Protein AF-S9UT89-F1 (afdb_monomer_lite)

Secondary structure (DSSP, 8-state):
--HHHHHHHHHH-TTTEEEEEEEPTTSEEEEEEEEE-SS-EEEEEEEEEEPPPHHHHHHHHHHHHHHHHHHHHHHHHHHHHHS-----

Organism: NCBI:txid28005

Foldseek 3Di:
DPVVVLVVCCVVPVVFWDWDWAADPQQKIKTWIWGCPPVDIDTPDIDIDGDDDPVVVVVVVVVVVVVVVVVVVVVVVVVVVVDPDPDD

pLDDT: mean 92.4, std 10.6, range [45.75, 98.44]

Radius of gyration: 21.29 Å; chains: 1; bounding box: 44×28×64 Å

Structure (mmCIF, N/CA/C/O backbone):
data_AF-S9UT89-F1
#
_entry.id   AF-S9UT89-F1
#
loop_
_atom_site.group_PDB
_atom_site.id
_atom_site.type_symbol
_atom_site.label_atom_id
_atom_site.label_alt_id
_atom_site.label_comp_id
_atom_site.label_asym_id
_atom_site.label_entity_id
_atom_site.label_seq_id
_atom_site.pdbx_PDB_ins_code
_atom_site.Cartn_x
_atom_site.Cartn_y
_atom_site.Cartn_z
_atom_site.occupancy
_atom_site.B_iso_or_equiv
_atom_site.auth_seq_id
_atom_site.auth_comp_id
_atom_site.auth_asym_id
_atom_site.auth_atom_id
_atom_site.pdbx_PDB_model_num
ATOM 1 N N . MET A 1 1 ? 1.680 -15.490 -4.099 1.00 53.75 1 MET A N 1
ATOM 2 C CA . MET A 1 1 ? 2.482 -15.462 -2.846 1.00 53.75 1 MET A CA 1
ATOM 3 C C . MET A 1 1 ? 3.867 -14.803 -3.039 1.00 53.75 1 MET A C 1
ATOM 5 O O . MET A 1 1 ? 4.818 -15.148 -2.344 1.00 53.75 1 MET A O 1
ATOM 9 N N . THR A 1 2 ? 3.992 -13.826 -3.953 1.00 76.62 2 THR A N 1
ATOM 10 C CA . THR A 1 2 ? 5.295 -13.253 -4.371 1.00 76.62 2 THR A CA 1
ATOM 11 C C . THR A 1 2 ? 5.473 -11.805 -3.902 1.00 76.62 2 THR A C 1
ATOM 13 O O . THR A 1 2 ? 6.525 -11.460 -3.378 1.00 76.62 2 THR A O 1
ATOM 16 N N . VAL A 1 3 ? 4.419 -10.983 -3.969 1.00 89.19 3 VAL A N 1
ATOM 17 C CA . VAL A 1 3 ? 4.466 -9.549 -3.611 1.00 89.19 3 VAL A CA 1
ATOM 18 C C . VAL A 1 3 ? 4.703 -9.318 -2.113 1.00 89.19 3 VAL A C 1
ATOM 20 O O . VAL A 1 3 ? 5.549 -8.513 -1.738 1.00 89.19 3 VAL A O 1
ATOM 23 N N . LEU A 1 4 ? 4.030 -10.079 -1.240 1.00 93.31 4 LEU A N 1
ATOM 24 C CA . LEU A 1 4 ? 4.222 -9.971 0.214 1.00 93.31 4 LEU A CA 1
ATOM 25 C C . LEU A 1 4 ? 5.675 -10.263 0.628 1.00 93.31 4 LEU A C 1
ATOM 27 O O . LEU A 1 4 ? 6.204 -9.630 1.536 1.00 93.31 4 LEU A O 1
ATOM 31 N N . LYS A 1 5 ? 6.341 -11.198 -0.064 1.00 92.56 5 LYS A N 1
ATOM 32 C CA . LYS A 1 5 ? 7.759 -11.486 0.172 1.00 92.56 5 LYS A CA 1
ATOM 33 C C . LYS A 1 5 ? 8.634 -10.283 -0.184 1.00 92.56 5 LYS A C 1
ATOM 35 O O . LYS A 1 5 ? 9.558 -10.003 0.566 1.00 92.56 5 LYS A O 1
ATOM 40 N N . MET A 1 6 ? 8.325 -9.558 -1.261 1.00 93.81 6 MET A N 1
ATOM 41 C CA . MET A 1 6 ? 9.079 -8.360 -1.651 1.00 93.81 6 MET A CA 1
ATOM 42 C C . MET A 1 6 ? 8.933 -7.235 -0.627 1.00 93.81 6 MET A C 1
ATOM 44 O O . MET A 1 6 ? 9.942 -6.715 -0.160 1.00 93.81 6 MET A O 1
ATOM 48 N N . PHE A 1 7 ? 7.711 -6.953 -0.162 1.00 95.19 7 PHE A N 1
ATOM 49 C CA . PHE A 1 7 ? 7.502 -5.996 0.932 1.00 95.19 7 PHE A CA 1
ATOM 50 C C . PHE A 1 7 ? 8.254 -6.390 2.206 1.00 95.19 7 PHE A C 1
ATOM 52 O O . PHE A 1 7 ? 8.928 -5.561 2.812 1.00 95.19 7 PHE A O 1
ATOM 59 N N . ASN A 1 8 ? 8.200 -7.668 2.586 1.00 95.56 8 ASN A N 1
ATOM 60 C CA . ASN A 1 8 ? 8.927 -8.151 3.757 1.00 95.56 8 ASN A CA 1
ATOM 61 C C . ASN A 1 8 ? 10.450 -7.997 3.613 1.00 95.56 8 ASN A C 1
ATOM 63 O O . ASN A 1 8 ? 11.112 -7.733 4.612 1.00 95.56 8 ASN A O 1
ATOM 67 N N . ARG A 1 9 ? 11.015 -8.138 2.406 1.00 94.50 9 ARG A N 1
ATOM 68 C CA . ARG A 1 9 ? 12.448 -7.898 2.159 1.00 94.50 9 ARG A CA 1
ATOM 69 C C . ARG A 1 9 ? 12.806 -6.423 2.308 1.00 94.50 9 ARG A C 1
ATOM 71 O O . ARG A 1 9 ? 13.763 -6.128 3.010 1.00 94.50 9 ARG A O 1
ATOM 78 N N . CYS A 1 10 ? 12.003 -5.508 1.762 1.00 95.19 10 CYS A N 1
ATOM 79 C CA . CYS A 1 10 ? 12.200 -4.065 1.962 1.00 95.19 10 CYS A CA 1
ATOM 80 C C . CYS A 1 10 ? 12.160 -3.661 3.443 1.00 95.19 10 CYS A C 1
ATOM 82 O O . CYS A 1 10 ? 12.929 -2.808 3.868 1.00 95.19 10 CYS A O 1
ATOM 84 N N . ILE A 1 11 ? 11.294 -4.294 4.243 1.00 95.69 11 ILE A N 1
ATOM 85 C CA . ILE A 1 11 ? 11.212 -4.039 5.690 1.00 95.69 11 ILE A CA 1
ATOM 86 C C . ILE A 1 11 ? 12.439 -4.597 6.427 1.00 95.69 11 ILE A C 1
ATOM 88 O O . ILE A 1 11 ? 12.954 -3.956 7.339 1.00 95.69 11 ILE A O 1
ATOM 92 N N . ARG A 1 12 ? 12.888 -5.807 6.071 1.00 97.00 12 ARG A N 1
ATOM 93 C CA . ARG A 1 12 ? 13.971 -6.512 6.780 1.00 97.00 12 ARG A CA 1
ATOM 94 C C . ARG A 1 12 ? 15.367 -6.024 6.401 1.00 97.00 12 ARG A C 1
ATOM 96 O O . ARG A 1 12 ? 16.267 -6.086 7.229 1.00 97.00 12 ARG A O 1
ATOM 103 N N . GLU A 1 13 ? 15.550 -5.576 5.166 1.00 95.44 13 GLU A N 1
ATOM 104 C CA . GLU A 1 13 ? 16.852 -5.261 4.575 1.00 95.44 13 GLU A CA 1
ATOM 105 C C . GLU A 1 13 ? 16.788 -3.926 3.790 1.00 95.44 13 GLU A C 1
ATOM 107 O O . GLU A 1 13 ? 17.020 -3.910 2.579 1.00 95.44 13 GLU A O 1
ATOM 112 N N . PRO A 1 14 ? 16.479 -2.785 4.438 1.00 90.12 14 PRO A N 1
ATOM 113 C CA . PRO A 1 14 ? 16.171 -1.518 3.756 1.00 90.12 14 PRO A CA 1
ATOM 114 C C . PRO A 1 14 ? 17.340 -0.906 2.962 1.00 90.12 14 PRO A C 1
ATOM 116 O O . PRO A 1 14 ? 17.114 -0.110 2.058 1.00 90.12 14 PRO A O 1
ATOM 119 N N . GLY A 1 15 ? 18.592 -1.277 3.265 1.00 88.00 15 GLY A N 1
ATOM 120 C CA . GLY A 1 15 ? 19.766 -0.860 2.479 1.00 88.00 15 GLY A CA 1
ATOM 121 C C . GLY A 1 15 ? 19.968 -1.663 1.187 1.00 88.00 15 GLY A C 1
ATOM 122 O O . GLY A 1 15 ? 20.664 -1.211 0.276 1.00 88.00 15 GLY A O 1
ATOM 123 N N . ARG A 1 16 ? 19.345 -2.846 1.104 1.00 95.00 16 ARG A N 1
ATOM 124 C CA . ARG A 1 16 ? 19.449 -3.771 -0.028 1.00 95.00 16 ARG A CA 1
ATOM 125 C C . ARG A 1 16 ? 18.185 -3.793 -0.878 1.00 95.00 16 ARG A C 1
ATOM 127 O O . ARG A 1 16 ? 18.295 -3.885 -2.091 1.00 95.00 16 ARG A O 1
ATOM 134 N N . PHE A 1 17 ? 17.000 -3.706 -0.281 1.00 96.25 17 PHE A N 1
ATOM 135 C CA . PHE A 1 17 ? 15.729 -3.726 -1.006 1.00 96.25 17 PHE A CA 1
ATOM 136 C C . PHE A 1 17 ? 14.957 -2.436 -0.786 1.00 96.25 17 PHE A C 1
ATOM 138 O O . PHE A 1 17 ? 14.628 -2.080 0.343 1.00 96.25 17 PHE A O 1
ATOM 145 N N . ILE A 1 18 ? 14.590 -1.787 -1.883 1.00 95.00 18 ILE A N 1
ATOM 146 C CA . ILE A 1 18 ? 13.881 -0.511 -1.899 1.00 95.00 18 ILE A CA 1
ATOM 147 C C . ILE A 1 18 ? 12.542 -0.717 -2.603 1.00 95.00 18 ILE A C 1
ATOM 149 O O . ILE A 1 18 ? 12.471 -1.408 -3.615 1.00 95.00 18 ILE A O 1
ATOM 153 N N . ALA A 1 19 ? 11.481 -0.118 -2.066 1.00 95.94 19 ALA A N 1
ATOM 154 C CA . ALA A 1 19 ? 10.195 -0.006 -2.742 1.00 95.94 19 ALA A CA 1
ATOM 155 C C . ALA A 1 19 ? 9.946 1.473 -3.057 1.00 95.94 19 ALA A C 1
ATOM 157 O O . ALA A 1 19 ? 9.853 2.286 -2.138 1.00 95.94 19 ALA A O 1
ATOM 158 N N . ALA A 1 20 ? 9.859 1.821 -4.339 1.00 94.88 20 ALA A N 1
ATOM 159 C CA . ALA A 1 20 ? 9.656 3.187 -4.807 1.00 94.88 20 ALA A CA 1
ATOM 160 C C . ALA A 1 20 ? 8.326 3.291 -5.556 1.00 94.88 20 ALA A C 1
ATOM 162 O O . ALA A 1 20 ? 8.099 2.565 -6.521 1.00 94.88 20 ALA A O 1
ATOM 163 N N . LEU A 1 21 ? 7.441 4.186 -5.111 1.00 97.00 21 LEU A N 1
ATOM 164 C CA . LEU A 1 21 ? 6.209 4.505 -5.829 1.00 97.00 21 LEU A CA 1
ATOM 165 C C . LEU A 1 21 ? 6.450 5.737 -6.704 1.00 97.00 21 LEU A C 1
ATOM 167 O O . LEU A 1 21 ? 6.566 6.850 -6.195 1.00 97.00 21 LEU A O 1
ATOM 171 N N . LEU A 1 22 ? 6.530 5.523 -8.011 1.00 96.50 22 LEU A N 1
ATOM 172 C CA . LEU A 1 22 ? 6.691 6.561 -9.022 1.00 96.50 22 LEU A CA 1
ATOM 173 C C . LEU A 1 22 ? 5.305 7.008 -9.484 1.00 96.50 22 LEU A C 1
ATOM 175 O O . LEU A 1 22 ? 4.538 6.189 -9.987 1.00 96.50 22 LEU A O 1
ATOM 179 N N . LEU A 1 23 ? 4.970 8.281 -9.286 1.00 96.75 23 LEU A N 1
ATOM 180 C CA . LEU A 1 23 ? 3.683 8.852 -9.689 1.00 96.75 23 LEU A CA 1
ATOM 181 C C . LEU A 1 23 ? 3.800 9.451 -11.094 1.00 96.75 23 LEU A C 1
ATOM 183 O O . LEU A 1 23 ? 4.751 10.180 -11.366 1.00 96.75 23 LEU A O 1
ATOM 187 N N . GLY A 1 24 ? 2.844 9.135 -11.964 1.00 95.06 24 GLY A N 1
ATOM 188 C CA . GLY A 1 24 ? 2.686 9.752 -13.278 1.00 95.06 24 GLY A CA 1
ATOM 189 C C . GLY A 1 24 ? 1.698 10.920 -13.251 1.00 95.06 24 GLY A C 1
ATOM 190 O O . GLY A 1 24 ? 0.844 11.017 -12.365 1.00 95.06 24 GLY A O 1
ATOM 191 N N . ASP A 1 25 ? 1.786 11.788 -14.256 1.00 94.38 25 ASP A N 1
ATOM 192 C CA . ASP A 1 25 ? 0.976 13.013 -14.356 1.00 94.38 25 ASP A CA 1
ATOM 193 C C . ASP A 1 25 ? -0.503 12.741 -14.704 1.00 94.38 25 ASP A C 1
ATOM 195 O O . ASP A 1 25 ? -1.373 13.584 -14.494 1.00 94.38 25 ASP A O 1
ATOM 199 N N . ASP A 1 26 ? -0.811 11.549 -15.218 1.00 94.00 26 ASP A N 1
ATOM 200 C CA . ASP A 1 26 ? -2.144 11.109 -15.655 1.00 94.00 26 ASP A CA 1
ATOM 201 C C . ASP A 1 26 ? -2.896 10.296 -14.582 1.00 94.00 26 ASP A C 1
ATOM 203 O O . ASP A 1 26 ? -3.910 9.641 -14.851 1.00 94.00 26 ASP A O 1
ATOM 207 N N . GLY A 1 27 ? -2.392 10.314 -13.346 1.00 92.38 27 GLY A N 1
ATOM 208 C CA . GLY A 1 27 ? -2.931 9.526 -12.244 1.00 92.38 27 GLY A CA 1
ATOM 209 C C . GLY A 1 27 ? -2.581 8.038 -12.321 1.00 92.38 27 GLY A C 1
ATOM 210 O O . GLY A 1 27 ? -3.133 7.249 -11.548 1.00 92.38 27 GLY A O 1
ATOM 211 N N . THR A 1 28 ? -1.686 7.625 -13.219 1.00 97.44 28 THR A N 1
ATOM 212 C CA . THR A 1 28 ? -1.018 6.323 -13.122 1.00 97.44 28 THR A CA 1
ATOM 213 C C . THR A 1 28 ? 0.130 6.379 -12.117 1.00 97.44 28 THR A C 1
ATOM 215 O O . THR A 1 28 ? 0.592 7.444 -11.708 1.00 97.44 28 THR A O 1
ATOM 218 N N . ALA A 1 29 ? 0.572 5.216 -11.658 1.00 97.88 29 ALA A N 1
ATOM 219 C CA . ALA A 1 29 ? 1.766 5.093 -10.842 1.00 97.88 29 ALA A CA 1
ATOM 220 C C . ALA A 1 29 ? 2.401 3.720 -11.055 1.00 97.88 29 ALA A C 1
ATOM 222 O O . ALA A 1 29 ? 1.707 2.765 -11.387 1.00 97.88 29 ALA A O 1
ATOM 223 N N . ASN A 1 30 ? 3.699 3.593 -10.811 1.00 97.25 30 ASN A N 1
ATOM 224 C CA . ASN A 1 30 ? 4.388 2.308 -10.779 1.00 97.25 30 ASN A CA 1
ATOM 225 C C . ASN A 1 30 ? 5.043 2.124 -9.415 1.00 97.25 30 ASN A C 1
ATOM 227 O O . ASN A 1 30 ? 5.800 2.978 -8.963 1.00 97.25 30 ASN A O 1
ATOM 231 N N . LEU A 1 31 ? 4.755 1.004 -8.756 1.00 97.19 31 LEU A N 1
ATOM 232 C CA . LEU A 1 31 ? 5.510 0.567 -7.589 1.00 97.19 31 LEU A CA 1
ATOM 233 C C . LEU A 1 31 ? 6.636 -0.346 -8.060 1.00 97.19 31 LEU A C 1
ATOM 235 O O . LEU A 1 31 ? 6.384 -1.463 -8.519 1.00 97.19 31 LEU A O 1
ATOM 239 N N . GLU A 1 32 ? 7.866 0.120 -7.910 1.00 96.31 32 GLU A N 1
ATOM 240 C CA . GLU A 1 32 ? 9.065 -0.622 -8.265 1.00 96.31 32 GLU A CA 1
ATOM 241 C C . GLU A 1 32 ? 9.751 -1.170 -7.018 1.00 96.31 32 GLU A C 1
ATOM 243 O O . GLU A 1 32 ? 10.059 -0.435 -6.079 1.00 96.31 32 GLU A O 1
ATOM 248 N N . PHE A 1 33 ? 10.014 -2.473 -7.022 1.00 96.31 33 PHE A N 1
ATOM 249 C CA . PHE A 1 33 ? 10.913 -3.114 -6.075 1.00 96.31 33 PHE A CA 1
ATOM 250 C C . PHE A 1 33 ? 12.300 -3.195 -6.695 1.00 96.31 33 PHE A C 1
ATOM 252 O O . PHE A 1 33 ? 12.489 -3.859 -7.715 1.00 96.31 33 PHE A O 1
ATOM 259 N N . VAL A 1 34 ? 13.267 -2.549 -6.059 1.00 95.81 34 VAL A N 1
ATOM 260 C CA . VAL A 1 34 ? 14.645 -2.432 -6.529 1.00 95.81 34 VAL A CA 1
ATOM 261 C C . VAL A 1 34 ? 15.570 -3.142 -5.548 1.00 95.81 34 VAL A C 1
ATOM 263 O O . VAL A 1 34 ? 15.481 -2.930 -4.339 1.00 95.81 34 VAL A O 1
ATOM 266 N N . GLU A 1 35 ? 16.464 -3.982 -6.063 1.00 96.06 35 GLU A N 1
ATOM 267 C CA . GLU A 1 35 ? 17.565 -4.564 -5.297 1.00 96.06 35 GLU A CA 1
ATOM 268 C C . GLU A 1 35 ? 18.853 -3.787 -5.579 1.00 96.06 35 GLU A C 1
ATOM 270 O O . GLU A 1 35 ? 19.256 -3.599 -6.729 1.00 96.06 35 GLU A O 1
ATOM 275 N N . ASN A 1 36 ? 19.491 -3.329 -4.510 1.00 94.69 36 ASN A N 1
ATOM 276 C CA . ASN A 1 36 ? 20.804 -2.722 -4.522 1.00 94.69 36 ASN A CA 1
ATOM 277 C C . ASN A 1 36 ? 21.869 -3.814 -4.411 1.00 94.69 36 ASN A C 1
ATOM 279 O O . ASN A 1 36 ? 22.057 -4.406 -3.349 1.00 94.69 36 ASN A O 1
ATOM 283 N N . LEU A 1 37 ? 22.562 -4.064 -5.519 1.00 92.50 37 LEU A N 1
ATOM 284 C CA . LEU A 1 37 ? 23.663 -5.021 -5.616 1.00 92.50 37 LEU A CA 1
ATOM 285 C C . LEU A 1 37 ? 25.032 -4.330 -5.484 1.00 92.50 37 LEU A C 1
ATOM 287 O O . LEU A 1 37 ? 25.993 -4.780 -6.093 1.00 92.50 37 LEU A O 1
ATOM 291 N N . GLU A 1 38 ? 25.113 -3.227 -4.729 1.00 84.94 38 GLU A N 1
ATOM 292 C CA . GLU A 1 38 ? 26.305 -2.395 -4.452 1.00 84.94 38 GLU A CA 1
ATOM 293 C C . GLU A 1 38 ? 26.840 -1.600 -5.653 1.00 84.94 38 GLU A C 1
ATOM 295 O O . GLU A 1 38 ? 27.051 -0.395 -5.554 1.00 84.94 38 GLU A O 1
ATOM 300 N N . TYR A 1 39 ? 27.020 -2.242 -6.806 1.00 90.38 39 TYR A N 1
ATOM 301 C CA . TYR A 1 39 ? 27.500 -1.613 -8.044 1.00 90.38 39 TYR A CA 1
ATOM 302 C C . TYR A 1 39 ? 26.377 -1.331 -9.047 1.00 90.38 39 TYR A C 1
ATOM 304 O O . TYR A 1 39 ? 26.604 -0.713 -10.090 1.00 90.38 39 TYR A O 1
ATOM 312 N N . LYS A 1 40 ? 25.160 -1.814 -8.771 1.00 92.44 40 LYS A N 1
ATOM 313 C CA . LYS A 1 40 ? 24.007 -1.647 -9.653 1.00 92.44 40 LYS A CA 1
ATOM 314 C C . LYS A 1 40 ? 22.696 -1.761 -8.886 1.00 92.44 40 LYS A C 1
ATOM 316 O O . LYS A 1 40 ? 22.512 -2.667 -8.077 1.00 92.44 40 LYS A O 1
ATOM 321 N N . LEU A 1 41 ? 21.759 -0.883 -9.228 1.00 93.81 41 LEU A N 1
ATOM 322 C CA . LEU A 1 41 ? 20.356 -1.030 -8.866 1.00 93.81 41 LEU A CA 1
ATOM 323 C C . LEU A 1 41 ? 19.643 -1.859 -9.937 1.00 93.81 41 LEU A C 1
ATOM 325 O O . LEU A 1 41 ? 19.734 -1.559 -11.130 1.00 93.81 41 LEU A O 1
ATOM 329 N N . VAL A 1 42 ? 18.950 -2.914 -9.520 1.00 95.12 42 VAL A N 1
ATOM 330 C CA . VAL A 1 42 ? 18.204 -3.803 -10.418 1.00 95.12 42 VAL A CA 1
ATOM 331 C C . VAL A 1 42 ? 16.731 -3.773 -10.046 1.00 95.12 42 VAL A C 1
ATOM 333 O O . VAL A 1 42 ? 16.373 -4.060 -8.908 1.00 95.12 42 VAL A O 1
ATOM 336 N N . SER A 1 43 ? 15.872 -3.452 -11.015 1.00 94.19 43 SER A N 1
ATOM 337 C CA . SER A 1 43 ? 14.425 -3.587 -10.845 1.00 94.19 43 SER A CA 1
ATOM 338 C C . SER A 1 43 ? 14.051 -5.070 -10.842 1.00 94.19 43 SER A C 1
ATOM 340 O O . SER A 1 43 ? 14.340 -5.801 -11.790 1.00 94.19 43 SER A O 1
ATOM 342 N N . VAL A 1 44 ? 13.456 -5.522 -9.741 1.00 94.12 44 VAL A N 1
ATOM 343 C CA . VAL A 1 44 ? 13.082 -6.922 -9.494 1.00 94.12 44 VAL A CA 1
ATOM 344 C C . VAL A 1 44 ? 11.616 -7.163 -9.840 1.00 94.12 44 VAL A C 1
ATOM 346 O O . VAL A 1 44 ? 11.255 -8.240 -10.315 1.00 94.12 44 VAL A O 1
ATOM 349 N N . LEU A 1 45 ? 10.755 -6.180 -9.575 1.00 94.31 45 LEU A N 1
ATOM 350 C CA . LEU A 1 45 ? 9.322 -6.261 -9.831 1.00 94.31 45 LEU A CA 1
ATOM 351 C C . LEU A 1 45 ? 8.745 -4.859 -10.006 1.00 94.31 45 LEU A C 1
ATOM 353 O O . LEU A 1 45 ? 8.957 -3.999 -9.156 1.00 94.31 45 LEU A O 1
ATOM 357 N N . VAL A 1 46 ? 7.946 -4.674 -11.054 1.00 95.56 46 VAL A N 1
ATOM 358 C CA . VAL A 1 46 ? 7.172 -3.453 -11.290 1.00 95.56 46 VAL A CA 1
ATOM 359 C C . VAL A 1 46 ? 5.694 -3.800 -11.229 1.00 95.56 46 VAL A C 1
ATOM 361 O O . VAL A 1 46 ? 5.244 -4.746 -11.877 1.00 95.56 46 VAL A O 1
ATOM 364 N N . LEU A 1 47 ? 4.944 -3.052 -10.427 1.00 96.06 47 LEU A N 1
ATOM 365 C CA . LEU A 1 47 ? 3.500 -3.192 -10.306 1.00 96.06 47 LEU A CA 1
ATOM 366 C C . LEU A 1 47 ? 2.828 -1.892 -10.760 1.00 96.06 47 LEU A C 1
ATOM 368 O O . LEU A 1 47 ? 3.087 -0.853 -10.149 1.00 96.06 47 LEU A O 1
ATOM 372 N N . PRO A 1 48 ? 1.957 -1.931 -11.782 1.00 96.94 48 PRO A N 1
ATOM 373 C CA . PRO A 1 48 ? 1.203 -0.761 -12.193 1.00 96.94 48 PRO A CA 1
ATOM 374 C C . PRO A 1 48 ? 0.079 -0.467 -11.196 1.00 96.94 48 PRO A C 1
ATOM 376 O O . PRO A 1 48 ? -0.623 -1.360 -10.719 1.00 96.94 48 PRO A O 1
ATOM 379 N N . PHE A 1 49 ? -0.104 0.812 -10.914 1.00 96.94 49 PHE A N 1
ATOM 380 C CA . PHE A 1 49 ? -1.121 1.384 -10.047 1.00 96.94 49 PHE A CA 1
ATOM 381 C C . PHE A 1 49 ? -1.847 2.515 -10.770 1.00 96.94 49 PHE A C 1
ATOM 383 O O . PHE A 1 49 ? -1.370 3.098 -11.744 1.00 96.94 49 PHE A O 1
ATOM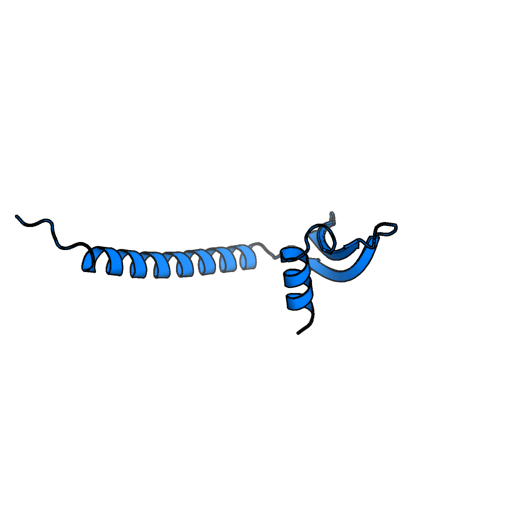 390 N N . ARG A 1 50 ? -3.028 2.842 -10.253 1.00 96.94 50 ARG A N 1
ATOM 391 C CA . ARG A 1 50 ? -3.800 4.000 -10.682 1.00 96.94 50 ARG A CA 1
ATOM 392 C C . ARG A 1 50 ? -4.450 4.648 -9.475 1.00 96.94 50 ARG A C 1
ATOM 394 O O . ARG A 1 50 ? -4.897 3.950 -8.560 1.00 96.94 50 ARG A O 1
ATOM 401 N N . ALA A 1 51 ? -4.517 5.972 -9.487 1.00 95.62 51 ALA A N 1
ATOM 402 C CA . ALA A 1 51 ? -5.293 6.734 -8.529 1.00 95.62 51 ALA A CA 1
ATOM 403 C C . ALA A 1 51 ? -6.735 6.208 -8.508 1.00 95.62 51 ALA A C 1
ATOM 405 O O . ALA A 1 51 ? -7.383 6.057 -9.546 1.00 95.62 51 ALA A O 1
ATOM 406 N N . SER A 1 52 ? -7.218 5.879 -7.311 1.00 96.38 52 SER A N 1
ATOM 407 C CA . SER A 1 52 ? -8.594 5.423 -7.128 1.00 96.38 52 SER A CA 1
ATOM 408 C C . SER A 1 52 ? -9.567 6.593 -7.295 1.00 96.38 52 SER A C 1
ATOM 410 O O . SER A 1 52 ? -9.234 7.713 -6.897 1.00 96.38 52 SER A O 1
ATOM 412 N N . PRO A 1 53 ? -10.773 6.357 -7.838 1.00 96.69 53 PRO A N 1
ATOM 413 C CA . PRO A 1 53 ? -11.780 7.403 -7.950 1.00 96.69 53 PRO A CA 1
ATOM 414 C C . PRO A 1 53 ? -12.251 7.874 -6.557 1.00 96.69 53 PRO A C 1
ATOM 416 O O . PRO A 1 53 ? -12.172 7.103 -5.589 1.00 96.69 53 PRO A O 1
ATOM 419 N N . PRO A 1 54 ? -12.754 9.118 -6.423 1.00 97.25 54 PRO A N 1
ATOM 420 C CA . PRO A 1 54 ? -13.131 9.704 -5.132 1.00 97.25 54 PRO A CA 1
ATOM 421 C C . PRO A 1 54 ? -14.135 8.874 -4.324 1.00 97.25 54 PRO A C 1
ATOM 423 O O . PRO A 1 54 ? -14.087 8.861 -3.094 1.00 97.25 54 PRO A O 1
ATOM 426 N N . GLU A 1 55 ? -15.035 8.162 -4.997 1.00 97.88 55 GLU A N 1
ATOM 427 C CA . GLU A 1 55 ? -16.055 7.305 -4.388 1.00 97.88 55 GLU A CA 1
ATOM 428 C C . GLU A 1 55 ? -15.410 6.132 -3.650 1.00 97.88 55 GLU A C 1
ATOM 430 O O . GLU A 1 55 ? -15.729 5.889 -2.486 1.00 97.88 55 GLU A O 1
ATOM 435 N N . VAL A 1 56 ? -14.434 5.480 -4.287 1.00 97.88 56 VAL A N 1
ATOM 436 C CA . VAL A 1 56 ? -13.660 4.382 -3.690 1.00 97.88 56 VAL A CA 1
ATOM 437 C C . VAL A 1 56 ? -12.817 4.899 -2.528 1.00 97.88 56 VAL A C 1
ATOM 439 O O . VAL A 1 56 ? -12.750 4.259 -1.480 1.00 97.88 56 VAL A O 1
ATOM 442 N N . VAL A 1 57 ? -12.207 6.082 -2.666 1.00 97.81 57 VAL A N 1
ATOM 443 C CA . VAL A 1 57 ? -11.446 6.706 -1.570 1.00 97.81 57 VAL A CA 1
ATOM 444 C C . VAL A 1 57 ? -12.351 6.968 -0.364 1.00 97.81 57 VAL A C 1
ATOM 446 O O . VAL A 1 57 ? -11.973 6.650 0.765 1.00 97.81 57 VAL A O 1
ATOM 449 N N . ARG A 1 58 ? -13.561 7.492 -0.592 1.00 98.25 58 ARG A N 1
ATOM 450 C CA . ARG A 1 58 ? -14.553 7.752 0.460 1.00 98.25 58 ARG A CA 1
ATOM 451 C C . ARG A 1 58 ? -15.007 6.465 1.147 1.00 98.25 58 ARG A C 1
ATOM 453 O O . ARG A 1 58 ? -15.045 6.422 2.374 1.00 98.25 58 ARG A O 1
ATOM 460 N N . GLU A 1 59 ? -15.301 5.419 0.380 1.00 98.25 59 GLU A N 1
ATOM 461 C CA . GLU A 1 59 ? -15.678 4.105 0.912 1.00 98.25 59 GLU A CA 1
ATOM 462 C C . GLU A 1 59 ? -14.560 3.511 1.782 1.00 98.25 59 GLU A C 1
ATOM 464 O O . GLU A 1 59 ? -14.797 3.101 2.920 1.00 98.25 59 GLU A O 1
ATOM 469 N N . GLN A 1 60 ? -13.317 3.541 1.294 1.00 98.00 60 GLN A N 1
ATOM 470 C CA . GLN A 1 60 ? -12.156 3.046 2.035 1.00 98.00 60 GLN A CA 1
ATOM 471 C C . GLN A 1 60 ? -11.893 3.853 3.311 1.00 98.00 60 GLN A C 1
ATOM 473 O O . GLN A 1 60 ? -11.568 3.273 4.350 1.00 98.00 60 GLN 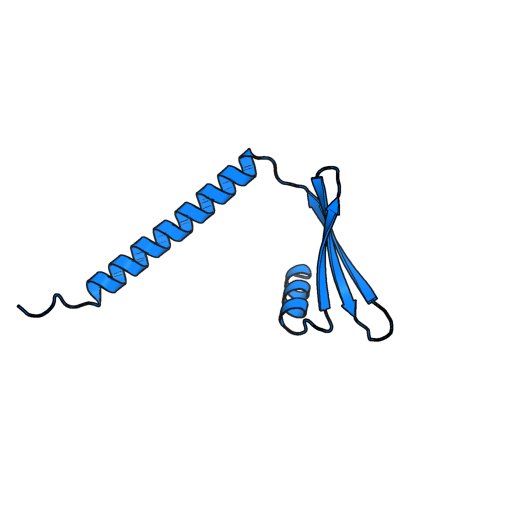A O 1
ATOM 478 N N . ALA A 1 61 ? -12.049 5.178 3.262 1.00 97.88 61 ALA A N 1
ATOM 479 C CA . ALA A 1 61 ? -11.921 6.038 4.435 1.00 97.88 61 ALA A CA 1
ATOM 480 C C . ALA A 1 61 ? -12.993 5.714 5.487 1.00 97.88 61 ALA A C 1
ATOM 482 O O . ALA A 1 61 ? -12.660 5.526 6.660 1.00 97.88 61 ALA A O 1
ATOM 483 N N . GLN A 1 62 ? -14.252 5.570 5.061 1.00 98.44 62 GLN A N 1
ATOM 484 C CA . GLN A 1 62 ? -15.364 5.217 5.941 1.00 98.44 62 GLN A CA 1
ATOM 485 C C . GLN A 1 62 ? -15.150 3.846 6.592 1.00 98.44 62 GLN A C 1
ATOM 487 O O . GLN A 1 62 ? -15.260 3.723 7.811 1.00 98.44 62 GLN A O 1
ATOM 492 N N . TYR A 1 63 ? -14.780 2.832 5.806 1.00 98.25 63 TYR A N 1
ATOM 493 C CA . TYR A 1 63 ? -14.493 1.491 6.315 1.00 98.25 63 TYR A CA 1
ATOM 494 C C . TYR A 1 63 ? -13.387 1.510 7.380 1.00 98.25 63 TYR A C 1
ATOM 496 O O . TYR A 1 63 ? -13.563 0.974 8.477 1.00 98.25 63 TYR A O 1
ATOM 504 N N . ARG A 1 64 ? -12.257 2.170 7.088 1.00 98.00 64 ARG A N 1
ATOM 505 C CA . ARG A 1 64 ? -11.124 2.269 8.023 1.00 98.00 64 ARG A CA 1
ATOM 506 C C . ARG A 1 64 ? -11.516 2.995 9.306 1.00 98.00 64 ARG A C 1
ATOM 508 O O . ARG A 1 64 ? -11.154 2.534 10.387 1.00 98.00 64 ARG A O 1
ATOM 515 N N . TYR A 1 65 ? -12.276 4.084 9.198 1.00 98.25 65 TYR A N 1
ATOM 516 C CA . TYR A 1 65 ? -12.795 4.805 10.357 1.00 98.25 65 TYR A CA 1
ATOM 517 C C . TYR A 1 65 ? -13.680 3.906 11.226 1.00 98.25 65 TYR A C 1
ATOM 519 O O . TYR A 1 65 ? -13.429 3.770 12.423 1.00 98.25 65 TYR A O 1
ATOM 527 N N . SER A 1 66 ? -14.676 3.249 10.627 1.00 98.31 66 SER A N 1
ATOM 528 C CA . SER A 1 66 ? -15.599 2.363 11.341 1.00 98.31 66 SER A CA 1
ATOM 529 C C . SER A 1 66 ? -14.873 1.203 12.028 1.00 98.31 66 SER A C 1
ATOM 531 O O . SER A 1 66 ? -15.155 0.915 13.190 1.00 98.31 66 SER A O 1
ATOM 533 N N . ALA A 1 67 ? -13.893 0.584 11.362 1.00 98.19 67 ALA A N 1
ATOM 534 C CA . ALA A 1 67 ? -13.098 -0.500 11.938 1.00 98.19 67 ALA A CA 1
ATOM 535 C C . ALA A 1 67 ? -12.270 -0.039 13.152 1.00 98.19 67 ALA A C 1
ATOM 537 O O . ALA A 1 67 ? -12.245 -0.708 14.188 1.00 98.19 67 ALA A O 1
ATOM 538 N N . VAL A 1 68 ? -11.616 1.124 13.051 1.00 98.12 68 VAL A N 1
ATOM 539 C CA . VAL A 1 68 ? -10.846 1.699 14.166 1.00 98.12 68 VAL A CA 1
ATOM 540 C C . VAL A 1 68 ? -11.767 2.114 15.310 1.00 98.12 68 VAL A C 1
ATOM 542 O O . VAL A 1 68 ? -11.436 1.856 16.466 1.00 98.12 68 VAL A O 1
ATOM 545 N N . ARG A 1 69 ? -12.935 2.695 15.013 1.00 98.38 69 ARG A N 1
ATOM 546 C CA . ARG A 1 69 ? -13.916 3.097 1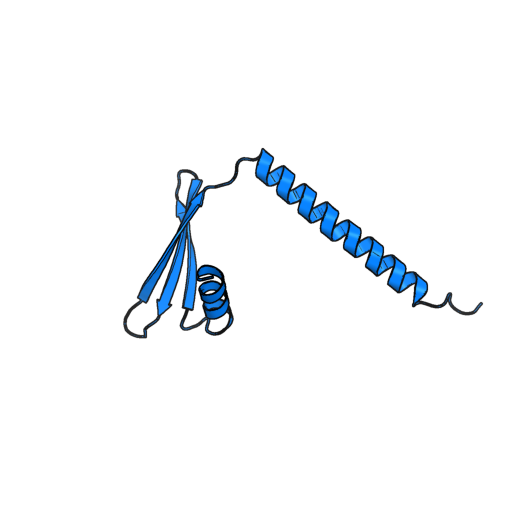6.026 1.00 98.38 69 ARG A CA 1
ATOM 547 C C . ARG A 1 69 ? -14.442 1.899 16.812 1.00 98.38 69 ARG A C 1
ATOM 549 O O . ARG A 1 69 ? -14.393 1.925 18.035 1.00 98.38 69 ARG A O 1
ATOM 556 N N . ALA A 1 70 ? -14.836 0.828 16.126 1.00 98.12 70 ALA A N 1
ATOM 557 C CA . ALA A 1 70 ? -15.277 -0.402 16.780 1.00 98.12 70 ALA A CA 1
ATOM 558 C C . ALA A 1 70 ? -14.181 -0.996 17.684 1.00 98.12 70 ALA A C 1
ATOM 560 O O . ALA A 1 70 ? -14.452 -1.418 18.808 1.00 98.12 70 ALA A O 1
ATOM 561 N N . ARG A 1 71 ? -12.919 -0.986 17.229 1.00 97.62 71 ARG A N 1
ATOM 562 C CA . ARG A 1 71 ? -11.783 -1.428 18.050 1.00 97.62 71 ARG A CA 1
ATOM 563 C C . ARG A 1 71 ? -11.574 -0.534 19.272 1.00 97.62 71 ARG A C 1
ATOM 565 O O . ARG A 1 71 ? -11.283 -1.055 20.346 1.00 97.62 71 ARG A O 1
ATOM 572 N N . LEU A 1 72 ? -11.701 0.782 19.113 1.00 97.88 72 LEU A N 1
ATOM 573 C CA . LEU A 1 72 ? -11.588 1.733 20.216 1.00 97.88 72 LEU A CA 1
ATOM 574 C C . LEU A 1 72 ? -12.653 1.457 21.275 1.00 97.88 72 LEU A C 1
ATOM 576 O O . LEU A 1 72 ? -12.300 1.310 22.438 1.00 97.88 72 LEU A O 1
ATOM 580 N N . ASP A 1 73 ? -13.914 1.308 20.868 1.00 98.06 73 ASP A N 1
ATOM 581 C CA . ASP A 1 73 ? -15.020 1.043 21.789 1.00 98.06 73 ASP A CA 1
ATOM 582 C C . ASP A 1 73 ? -14.766 -0.250 22.590 1.00 98.06 73 ASP A C 1
ATOM 584 O O . ASP A 1 73 ? -14.883 -0.253 23.815 1.00 98.06 73 ASP A O 1
ATOM 588 N N . LEU A 1 74 ? -14.300 -1.322 21.934 1.00 97.31 74 LEU A N 1
ATOM 589 C CA . LEU A 1 74 ? -13.919 -2.573 22.606 1.00 97.31 74 LEU A CA 1
ATOM 590 C C . LEU A 1 74 ? -12.808 -2.374 23.646 1.00 97.31 74 LEU A C 1
ATOM 592 O O . LEU A 1 74 ? -12.918 -2.866 24.770 1.00 97.31 74 LEU A O 1
ATOM 596 N N . VAL A 1 75 ? -11.740 -1.659 23.286 1.00 96.81 75 VAL A N 1
ATOM 597 C CA . VAL A 1 75 ? -10.612 -1.394 24.193 1.00 96.81 75 VAL A CA 1
ATOM 598 C C . VAL A 1 75 ? -11.048 -0.496 25.351 1.00 96.81 75 VAL A C 1
ATOM 600 O O . VAL A 1 75 ? -10.686 -0.746 26.498 1.00 96.81 75 VAL A O 1
ATOM 603 N N . THR A 1 76 ? -11.863 0.523 25.087 1.00 96.25 76 THR A N 1
ATOM 604 C CA . THR A 1 76 ? -12.404 1.411 26.118 1.00 96.25 76 THR A CA 1
ATOM 605 C C . THR A 1 76 ? -13.280 0.649 27.110 1.00 96.25 76 THR A C 1
ATOM 607 O O . THR A 1 76 ? -13.137 0.845 28.316 1.00 96.25 76 THR A O 1
ATOM 610 N N . GLU A 1 77 ? -14.134 -0.263 26.646 1.00 96.50 77 GLU A N 1
ATOM 611 C CA . GLU A 1 77 ? -14.932 -1.113 27.535 1.00 96.50 77 GLU A CA 1
ATOM 612 C C . GLU A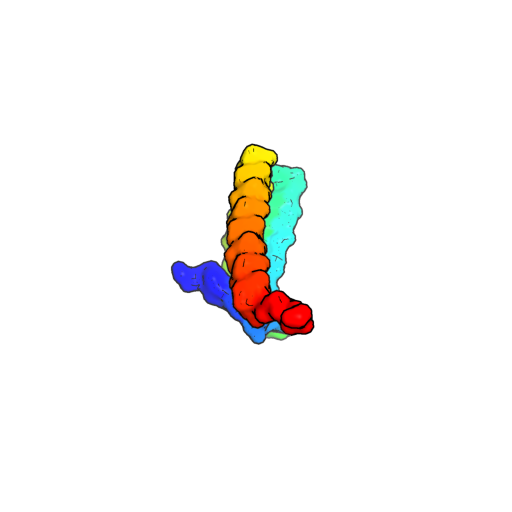 1 77 ? -14.063 -2.064 28.369 1.00 96.50 77 GLU A C 1
ATOM 614 O O . GLU A 1 77 ? -14.314 -2.246 29.5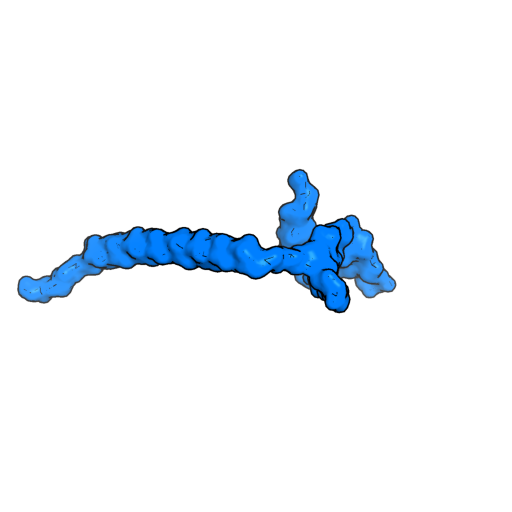62 1.00 96.50 77 GLU A O 1
ATOM 619 N N . GLN A 1 78 ? -12.995 -2.622 27.793 1.00 95.12 78 GLN A N 1
ATOM 620 C CA . GLN A 1 78 ? -12.026 -3.423 28.548 1.00 95.12 78 GLN A CA 1
ATOM 621 C C . GLN A 1 78 ? -11.335 -2.601 29.642 1.00 95.12 78 GLN A C 1
ATOM 623 O O . GLN A 1 78 ? -11.245 -3.062 30.779 1.00 95.12 78 GLN A O 1
ATOM 628 N N . ILE A 1 79 ? -10.910 -1.372 29.337 1.00 94.56 79 ILE A N 1
ATOM 629 C CA . ILE A 1 79 ? -10.283 -0.468 30.312 1.00 94.56 79 ILE A CA 1
ATOM 630 C C . ILE A 1 79 ? -11.261 -0.109 31.437 1.00 94.56 79 ILE A C 1
ATOM 632 O O . ILE A 1 79 ? -10.876 -0.142 32.605 1.00 94.56 79 ILE A O 1
ATOM 636 N N . LYS A 1 80 ? -12.529 0.186 31.120 1.00 93.69 80 LYS A N 1
ATOM 637 C CA . LYS A 1 80 ? -13.561 0.481 32.131 1.00 93.69 80 LYS A CA 1
ATOM 638 C C . LYS A 1 80 ? -13.784 -0.690 33.084 1.00 93.69 80 LYS A C 1
ATOM 640 O O . LYS A 1 80 ? -13.936 -0.474 34.277 1.00 93.69 80 LYS A O 1
ATOM 645 N N . ARG A 1 81 ? -13.787 -1.922 32.566 1.00 90.44 81 ARG A N 1
ATOM 646 C CA . ARG A 1 81 ? -13.909 -3.141 33.383 1.00 90.44 81 ARG A CA 1
ATOM 647 C C . ARG A 1 81 ? -12.663 -3.407 34.227 1.00 90.44 81 ARG A C 1
ATOM 649 O O . ARG A 1 81 ? -12.786 -3.890 35.346 1.00 90.44 81 ARG A O 1
ATOM 656 N N . ALA A 1 82 ? -11.479 -3.127 33.682 1.00 87.94 82 ALA A N 1
ATOM 657 C CA . ALA A 1 82 ? -10.196 -3.383 34.334 1.00 87.94 82 ALA A CA 1
ATOM 658 C C . ALA A 1 82 ? -9.804 -2.311 35.362 1.00 87.94 82 ALA A C 1
ATOM 660 O O . ALA A 1 82 ? -9.016 -2.601 36.256 1.00 87.94 82 ALA A O 1
ATOM 661 N N . THR A 1 83 ? -10.340 -1.092 35.251 1.00 78.12 83 THR A N 1
ATOM 662 C CA . THR A 1 83 ? -10.170 -0.036 36.254 1.00 78.12 83 THR A CA 1
ATOM 663 C C . THR A 1 83 ? -11.250 -0.230 37.316 1.00 78.12 83 THR A C 1
ATOM 665 O O . THR A 1 83 ? -12.409 0.090 37.045 1.00 78.12 83 THR A O 1
ATOM 668 N N . PRO A 1 84 ? -10.942 -0.745 38.521 1.00 61.28 84 PRO A N 1
ATOM 669 C CA . PRO A 1 84 ? -11.940 -0.796 39.575 1.00 61.28 84 PRO A CA 1
ATOM 670 C C . PRO A 1 84 ? -12.315 0.650 39.881 1.00 61.28 84 PRO A C 1
ATOM 672 O O . PRO A 1 84 ? -11.425 1.486 40.057 1.00 61.28 84 PRO A O 1
ATOM 675 N N . SER A 1 85 ? -13.614 0.948 39.929 1.00 62.09 85 SER A N 1
ATOM 676 C CA . SER A 1 85 ? -14.123 2.196 40.493 1.00 62.09 85 SER A CA 1
ATOM 677 C C . SER A 1 85 ? -13.319 2.504 41.751 1.00 62.09 85 SER A C 1
ATOM 679 O O . SER A 1 85 ? -13.321 1.688 42.677 1.00 62.09 85 SER A O 1
ATOM 681 N N . ALA A 1 86 ? -12.567 3.609 41.734 1.00 59.25 86 ALA A N 1
ATOM 682 C CA . ALA A 1 86 ? -11.759 4.043 42.860 1.00 59.25 86 ALA A CA 1
ATOM 683 C C . ALA A 1 86 ? -12.604 3.896 44.127 1.00 59.25 86 ALA A C 1
ATOM 685 O O . ALA A 1 86 ? -13.674 4.503 44.208 1.00 59.25 86 ALA A O 1
ATOM 686 N N . ARG A 1 87 ? -12.155 3.008 45.031 1.00 54.50 87 ARG A N 1
ATOM 687 C CA . ARG A 1 87 ? -12.738 2.765 46.356 1.00 54.50 87 ARG A CA 1
ATOM 688 C C . ARG A 1 87 ? -13.176 4.113 46.935 1.00 54.50 87 ARG A C 1
ATOM 690 O O . ARG A 1 87 ? -12.320 4.929 47.273 1.00 54.50 87 ARG A O 1
ATOM 697 N N . ARG A 1 88 ? -14.485 4.342 46.980 1.00 45.75 88 ARG A N 1
ATOM 698 C CA . ARG A 1 88 ? -15.111 5.284 47.903 1.00 45.75 88 ARG A CA 1
ATOM 699 C C . ARG A 1 88 ? -15.575 4.493 49.109 1.00 45.75 88 ARG A C 1
ATOM 701 O O . ARG A 1 88 ? -16.016 3.340 48.892 1.00 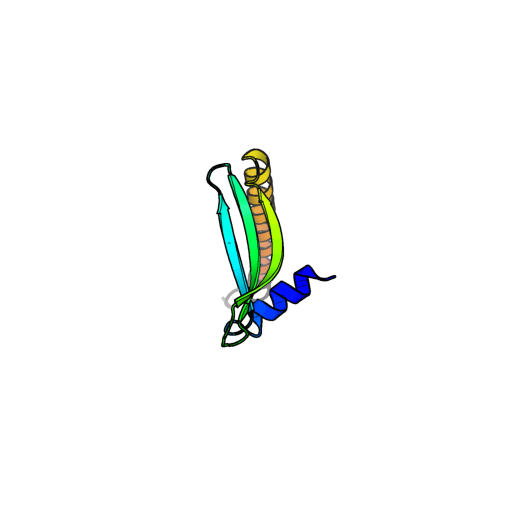45.75 88 ARG A O 1
#

InterPro domains:
  IPR032396 Spindle assembly abnormal protein 6, N-terminal [PF16531] (2-49)
  IPR038558 SAS-6, N-terminal domain superfamily [G3DSA:2.170.210.20] (1-87)

Sequence (88 aa):
MTVLKMFNRCIREPGRFIAALLLGDDGTANLEFVENLEYKLVSVLVLPFRASPPEVVREQAQYRYSAVRARLDLVTEQIKRATPSARR